Protein AF-A0A2V9CFQ1-F1 (afdb_monomer_lite)

Foldseek 3Di:
DPQDQDDPDPPDPDSLVVLLVVLQVLLVVVVVCVVVVNPDDDDDDVSLVVCCVPPNCPDPVNVSVVVSNVSNPD

Sequence (74 aa):
MALFLDIHTPKYKDKREVIWDMAEAMNKELMALRYAGCRCIQIEEPTFHFMANTYGKDHPEVKFMVDAFNREVQ

Radius of gyration: 13.73 Å; chains: 1; bounding box: 34×30×31 Å

Structure (mmCIF, N/CA/C/O backbone):
data_AF-A0A2V9CFQ1-F1
#
_entry.id   AF-A0A2V9CFQ1-F1
#
loop_
_atom_site.group_PDB
_atom_site.id
_atom_site.type_symbol
_atom_site.label_atom_id
_atom_site.label_alt_id
_atom_site.label_comp_id
_atom_site.label_asym_id
_atom_site.label_entity_id
_atom_site.label_seq_id
_atom_site.pdbx_PDB_ins_code
_atom_site.Cartn_x
_atom_site.Cartn_y
_atom_site.Cartn_z
_atom_site.occupancy
_atom_site.B_iso_or_equiv
_atom_site.auth_seq_id
_atom_site.auth_comp_id
_atom_site.auth_asym_id
_atom_site.auth_atom_id
_atom_site.pdbx_PDB_model_num
ATOM 1 N N . MET A 1 1 ? 20.624 -3.621 -7.089 1.00 39.00 1 MET A N 1
ATOM 2 C CA . MET A 1 1 ? 20.212 -3.262 -5.718 1.00 39.00 1 MET A CA 1
ATOM 3 C C . MET A 1 1 ? 18.881 -3.956 -5.473 1.00 39.00 1 MET A C 1
ATOM 5 O O . MET A 1 1 ? 17.899 -3.546 -6.077 1.00 39.00 1 MET A O 1
ATOM 9 N N . ALA A 1 2 ? 18.864 -5.062 -4.728 1.00 42.97 2 ALA A N 1
ATOM 10 C CA . ALA A 1 2 ? 17.615 -5.721 -4.352 1.00 42.97 2 ALA A CA 1
ATOM 11 C C . ALA A 1 2 ? 16.964 -4.873 -3.251 1.00 42.97 2 ALA A C 1
ATOM 13 O O . ALA A 1 2 ? 17.358 -4.944 -2.090 1.00 42.97 2 ALA A O 1
ATOM 14 N N . LEU A 1 3 ? 16.057 -3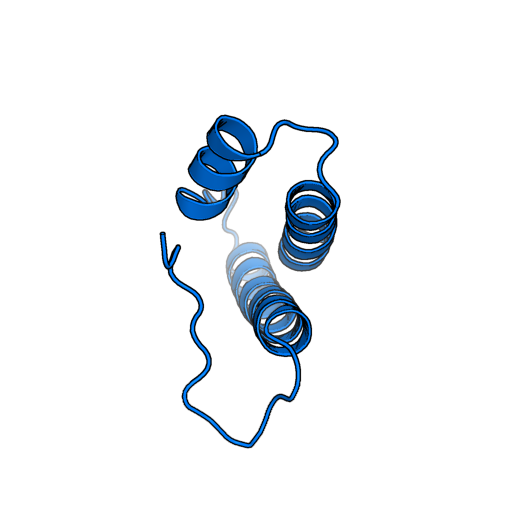.972 -3.630 1.00 55.59 3 LEU A N 1
ATOM 15 C CA . LEU A 1 3 ? 15.250 -3.237 -2.661 1.00 55.59 3 LEU A CA 1
ATOM 16 C C . LEU A 1 3 ? 14.070 -4.131 -2.247 1.00 55.59 3 LEU A C 1
AT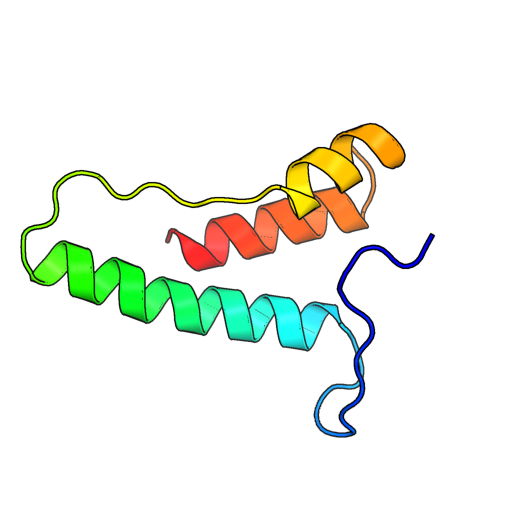OM 18 O O . LEU A 1 3 ? 13.063 -4.209 -2.940 1.00 55.59 3 LEU A O 1
ATOM 22 N N . PHE A 1 4 ? 14.263 -4.822 -1.122 1.00 58.38 4 PHE A N 1
ATOM 23 C CA . PHE A 1 4 ? 13.265 -5.310 -0.157 1.00 58.38 4 PHE A CA 1
ATOM 24 C C . PHE A 1 4 ? 12.127 -6.257 -0.587 1.00 58.38 4 PHE A C 1
ATOM 26 O O . PHE A 1 4 ? 11.361 -6.652 0.286 1.00 58.38 4 PHE A O 1
ATOM 33 N N . LEU A 1 5 ? 11.992 -6.671 -1.850 1.00 63.72 5 LEU A N 1
ATOM 34 C CA . LEU A 1 5 ? 10.816 -7.446 -2.295 1.00 63.72 5 LEU A CA 1
ATOM 35 C C . LEU A 1 5 ? 11.157 -8.596 -3.257 1.00 63.72 5 LEU A C 1
ATOM 37 O O . LEU A 1 5 ? 10.471 -8.799 -4.261 1.00 63.72 5 LEU A O 1
ATOM 41 N N . ASP A 1 6 ? 12.210 -9.358 -2.961 1.00 73.88 6 ASP A N 1
ATOM 42 C CA . ASP A 1 6 ? 12.406 -10.649 -3.624 1.00 73.88 6 ASP A CA 1
ATOM 43 C C . ASP A 1 6 ? 11.362 -11.649 -3.112 1.00 73.88 6 ASP A C 1
ATOM 45 O O . ASP A 1 6 ? 11.180 -11.850 -1.909 1.00 73.88 6 ASP A O 1
ATOM 49 N N . ILE A 1 7 ? 10.643 -12.274 -4.043 1.00 80.62 7 ILE A N 1
ATOM 50 C CA . ILE A 1 7 ? 9.617 -13.261 -3.719 1.00 80.62 7 ILE A CA 1
ATOM 51 C C . ILE A 1 7 ? 10.256 -14.645 -3.675 1.00 80.62 7 ILE A C 1
ATOM 53 O O . ILE A 1 7 ? 10.707 -15.172 -4.690 1.00 80.62 7 ILE A O 1
ATOM 57 N N . HIS A 1 8 ? 10.214 -15.279 -2.506 1.00 85.44 8 HIS A N 1
ATOM 58 C CA . HIS A 1 8 ? 10.670 -16.658 -2.305 1.00 85.44 8 HIS A CA 1
ATOM 59 C C . HIS A 1 8 ? 9.500 -17.620 -2.064 1.00 85.44 8 HIS A C 1
ATOM 61 O O . HIS A 1 8 ? 9.567 -18.521 -1.231 1.00 85.44 8 HIS A O 1
ATOM 67 N N . THR A 1 9 ? 8.396 -17.415 -2.782 1.00 85.88 9 THR A N 1
ATOM 68 C CA . THR A 1 9 ? 7.212 -18.279 -2.740 1.00 85.88 9 THR A CA 1
ATOM 69 C C . THR A 1 9 ? 6.687 -18.541 -4.151 1.00 85.88 9 THR A C 1
ATOM 71 O O . THR A 1 9 ? 6.674 -17.623 -4.966 1.00 85.88 9 THR A O 1
ATOM 74 N N . PRO A 1 10 ? 6.213 -19.764 -4.458 1.00 91.56 10 PRO A N 1
ATOM 75 C CA . PRO A 1 10 ? 5.610 -20.070 -5.755 1.00 91.56 10 PRO A CA 1
ATOM 76 C C . PRO A 1 10 ? 4.182 -19.519 -5.906 1.00 91.56 10 PRO A C 1
ATOM 78 O O . PRO A 1 10 ? 3.595 -19.647 -6.978 1.00 91.56 10 PRO A O 1
ATOM 81 N N . LYS A 1 11 ? 3.589 -18.960 -4.840 1.00 93.56 11 LYS A N 1
ATOM 82 C CA . LYS A 1 11 ? 2.192 -18.496 -4.836 1.00 93.56 11 LYS A CA 1
ATOM 83 C C . LYS A 1 11 ? 1.956 -17.306 -5.771 1.00 93.56 11 LYS A C 1
ATOM 85 O O . LYS A 1 11 ? 0.873 -17.198 -6.337 1.00 93.56 11 LYS A O 1
ATOM 90 N N . TYR A 1 12 ? 2.954 -16.442 -5.916 1.00 91.25 12 TYR A N 1
ATOM 91 C CA . TYR A 1 12 ? 2.861 -15.210 -6.689 1.00 91.25 12 TYR A CA 1
ATOM 92 C C . TYR A 1 12 ? 3.865 -15.243 -7.829 1.00 91.25 12 TYR A C 1
ATOM 94 O O . TYR A 1 12 ? 5.004 -15.677 -7.650 1.00 91.25 12 TYR A O 1
ATOM 102 N N . LYS A 1 13 ? 3.429 -14.806 -9.008 1.00 89.19 13 LYS A N 1
ATOM 103 C CA . LYS A 1 13 ? 4.269 -14.754 -10.210 1.00 89.19 13 LYS A CA 1
ATOM 104 C C . LYS A 1 13 ? 4.947 -13.400 -10.357 1.00 89.19 13 LYS A C 1
ATOM 106 O O . LYS A 1 13 ? 6.008 -13.316 -10.969 1.00 89.19 13 LYS A O 1
ATOM 111 N N . ASP A 1 14 ? 4.334 -12.363 -9.793 1.00 89.50 14 ASP A N 1
ATOM 112 C CA . ASP A 1 14 ? 4.819 -10.989 -9.820 1.00 89.50 14 ASP A CA 1
ATOM 113 C C . ASP A 1 14 ? 4.801 -10.399 -8.401 1.00 89.50 14 ASP A C 1
ATOM 115 O O . ASP A 1 14 ? 3.871 -10.609 -7.622 1.00 89.50 14 ASP A O 1
ATOM 119 N N . LYS A 1 15 ? 5.828 -9.614 -8.065 1.00 88.94 15 LYS A N 1
ATOM 120 C CA . LYS A 1 15 ? 5.928 -8.878 -6.793 1.00 88.94 15 LYS A CA 1
ATOM 121 C C . LYS A 1 15 ? 4.775 -7.910 -6.603 1.00 88.94 15 LYS A C 1
ATOM 123 O O . LYS A 1 15 ? 4.353 -7.690 -5.475 1.00 88.94 15 LYS A O 1
ATOM 128 N N . ARG A 1 16 ? 4.225 -7.386 -7.696 1.00 91.62 16 ARG A N 1
ATOM 129 C CA . ARG A 1 16 ? 3.058 -6.510 -7.678 1.00 91.62 16 ARG A CA 1
ATOM 130 C C . ARG A 1 16 ? 1.830 -7.209 -7.108 1.00 91.62 16 ARG A C 1
ATOM 132 O O . ARG A 1 16 ? 1.078 -6.567 -6.391 1.00 91.62 16 ARG A O 1
ATOM 139 N N . GLU A 1 17 ? 1.659 -8.509 -7.352 1.00 93.56 17 GLU A N 1
ATOM 140 C CA . GLU A 1 17 ? 0.550 -9.281 -6.774 1.00 93.56 17 GLU A CA 1
ATOM 141 C C . GLU A 1 17 ? 0.679 -9.360 -5.246 1.00 93.56 17 GLU A C 1
ATOM 143 O O . GLU A 1 17 ? -0.289 -9.122 -4.531 1.00 93.56 17 GLU A O 1
ATOM 148 N N . VAL A 1 18 ? 1.891 -9.618 -4.737 1.00 92.44 18 VAL A N 1
ATOM 149 C CA . VAL A 1 18 ? 2.158 -9.651 -3.288 1.00 92.44 18 VAL A CA 1
ATOM 150 C C . VAL A 1 18 ? 1.927 -8.285 -2.656 1.00 92.44 18 VAL A C 1
ATOM 152 O O . VAL A 1 18 ? 1.257 -8.193 -1.633 1.00 92.44 18 VAL A O 1
ATOM 155 N N . ILE A 1 19 ? 2.479 -7.228 -3.258 1.00 92.62 19 ILE A N 1
ATOM 156 C CA . ILE A 1 19 ? 2.343 -5.855 -2.756 1.00 92.62 19 ILE A CA 1
ATOM 157 C C . ILE A 1 19 ? 0.865 -5.454 -2.719 1.00 92.62 19 ILE A C 1
ATOM 159 O O . ILE A 1 19 ? 0.416 -4.854 -1.746 1.00 92.62 19 ILE A O 1
ATOM 163 N N . TRP A 1 20 ? 0.099 -5.822 -3.747 1.00 95.50 20 TRP A N 1
ATOM 164 C CA . TRP A 1 20 ? -1.330 -5.542 -3.798 1.00 95.50 20 TRP A CA 1
ATOM 165 C C . TRP A 1 20 ? -2.094 -6.262 -2.683 1.00 95.50 20 TRP A C 1
ATOM 167 O O . TRP A 1 20 ? -2.818 -5.617 -1.930 1.00 95.50 20 TRP A O 1
ATOM 177 N N . ASP A 1 21 ? -1.880 -7.569 -2.514 1.00 96.06 21 ASP A N 1
ATOM 178 C CA . ASP A 1 21 ? -2.502 -8.346 -1.434 1.00 96.06 21 ASP A CA 1
ATOM 179 C C . ASP A 1 21 ? -2.116 -7.814 -0.042 1.00 96.06 21 ASP A C 1
ATOM 181 O O . ASP A 1 21 ? -2.944 -7.807 0.873 1.00 96.06 21 ASP A O 1
ATOM 185 N N . MET A 1 22 ? -0.873 -7.345 0.132 1.00 94.00 22 MET A N 1
ATOM 186 C CA . MET A 1 22 ? -0.428 -6.690 1.365 1.00 94.00 22 MET A CA 1
ATOM 187 C C . MET A 1 22 ? -1.185 -5.384 1.612 1.00 94.00 22 MET A C 1
ATOM 189 O O . MET A 1 22 ? -1.673 -5.188 2.723 1.00 94.00 22 MET A O 1
ATOM 193 N N . ALA A 1 23 ? -1.358 -4.541 0.591 1.00 96.69 23 ALA A N 1
ATOM 194 C CA . ALA A 1 23 ? -2.162 -3.325 0.697 1.00 96.69 23 ALA A CA 1
ATOM 195 C C . ALA A 1 23 ? -3.617 -3.641 1.093 1.00 96.69 23 ALA A C 1
ATOM 197 O O . ALA A 1 23 ? -4.180 -2.991 1.974 1.00 96.69 23 ALA A O 1
ATOM 198 N N . GLU A 1 24 ? -4.228 -4.687 0.522 1.00 98.12 24 GLU A N 1
ATOM 199 C CA . GLU A 1 24 ? -5.581 -5.110 0.915 1.00 98.12 24 GLU A CA 1
ATOM 200 C C . GLU A 1 24 ? -5.656 -5.632 2.356 1.00 98.12 24 GLU A C 1
ATOM 202 O O . GLU A 1 24 ? -6.673 -5.450 3.034 1.00 98.12 24 GLU A O 1
ATOM 207 N N . ALA A 1 25 ? -4.610 -6.311 2.828 1.00 97.94 25 ALA A N 1
ATOM 208 C CA . ALA A 1 25 ? -4.528 -6.793 4.201 1.00 97.94 25 ALA A CA 1
ATOM 209 C C . ALA A 1 25 ? -4.361 -5.633 5.193 1.00 97.94 25 ALA A C 1
ATOM 211 O O . ALA A 1 25 ? -5.087 -5.581 6.187 1.00 97.94 25 ALA A O 1
ATOM 212 N N . MET A 1 26 ? -3.473 -4.684 4.891 1.00 97.81 26 MET A N 1
ATOM 213 C CA . MET A 1 26 ? -3.255 -3.481 5.694 1.00 97.81 26 MET A CA 1
ATOM 214 C C . MET A 1 26 ? -4.526 -2.639 5.779 1.00 97.81 26 MET A C 1
ATOM 216 O O . MET A 1 26 ? -4.932 -2.262 6.874 1.00 97.81 26 MET A O 1
ATOM 220 N N . ASN A 1 27 ? -5.238 -2.448 4.666 1.00 98.44 27 ASN A N 1
ATOM 221 C CA . ASN A 1 27 ? -6.509 -1.725 4.649 1.00 98.44 27 ASN A CA 1
ATOM 222 C C . ASN A 1 27 ? -7.524 -2.261 5.671 1.00 98.44 27 ASN A C 1
ATOM 224 O O . ASN A 1 27 ? -8.159 -1.489 6.391 1.00 98.44 27 ASN A O 1
ATO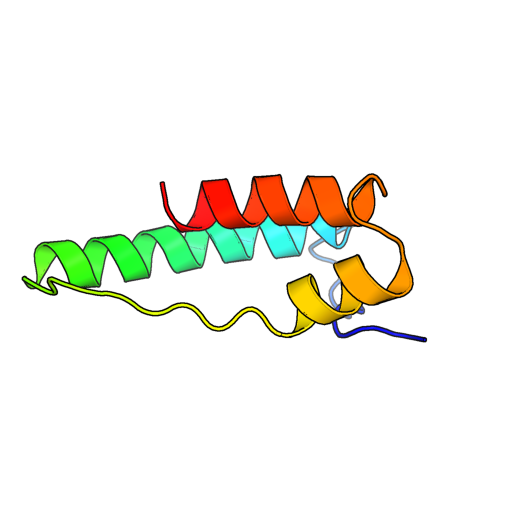M 228 N N . LYS A 1 28 ? -7.650 -3.589 5.784 1.00 98.56 28 LYS A N 1
ATOM 229 C CA . LYS A 1 28 ? -8.559 -4.216 6.758 1.00 98.56 28 LYS A CA 1
ATOM 230 C C . LYS A 1 28 ? -8.176 -3.867 8.194 1.00 98.56 28 LYS A C 1
ATOM 232 O O . LYS A 1 28 ? -9.061 -3.572 8.996 1.00 98.56 28 LYS A O 1
ATOM 237 N N . GLU A 1 29 ? -6.882 -3.862 8.500 1.00 98.25 29 GLU A N 1
ATOM 238 C CA . GLU A 1 29 ? -6.373 -3.495 9.823 1.00 98.25 29 GLU A CA 1
ATOM 239 C C . GLU A 1 29 ? -6.578 -2.001 10.111 1.00 98.25 29 GLU A C 1
ATOM 241 O O . GLU A 1 29 ? -7.084 -1.625 11.169 1.00 98.25 29 GLU A O 1
ATOM 246 N N . LEU A 1 30 ? -6.286 -1.134 9.139 1.00 98.19 30 LEU A N 1
ATOM 247 C CA . LEU A 1 30 ? -6.501 0.311 9.250 1.00 98.19 30 LEU A CA 1
ATOM 248 C C . LEU A 1 30 ? -7.982 0.644 9.488 1.00 98.19 30 LEU A C 1
ATOM 250 O O . LEU A 1 30 ? -8.311 1.480 10.336 1.00 98.19 30 LEU A O 1
ATOM 254 N N . MET A 1 31 ? -8.893 -0.051 8.802 1.00 98.31 31 MET A N 1
ATOM 255 C CA . MET A 1 31 ? -10.330 0.085 9.040 1.00 98.31 31 MET A CA 1
ATOM 256 C C . MET A 1 31 ? -10.732 -0.430 10.420 1.00 98.31 31 MET A C 1
ATOM 258 O O . MET A 1 31 ? -11.528 0.225 11.092 1.00 98.31 31 MET A O 1
ATOM 262 N N . ALA A 1 32 ? -10.162 -1.541 10.892 1.00 98.50 32 ALA A N 1
ATOM 263 C CA . ALA A 1 32 ? -10.407 -2.030 12.247 1.00 98.50 32 ALA A CA 1
ATOM 264 C C . ALA A 1 32 ? -9.985 -0.999 13.312 1.00 98.50 32 ALA A C 1
ATOM 266 O O . ALA A 1 32 ? -10.767 -0.701 14.218 1.00 98.50 32 ALA A O 1
ATOM 267 N N . LEU A 1 33 ? -8.814 -0.369 13.159 1.00 98.38 33 LEU A N 1
ATOM 268 C CA . L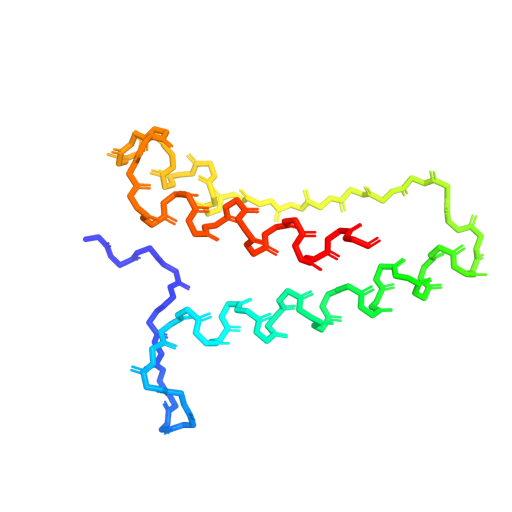EU A 1 33 ? -8.356 0.717 14.035 1.00 98.38 33 LEU A CA 1
ATOM 269 C C . LEU A 1 33 ? -9.302 1.920 14.001 1.00 98.38 33 LEU A C 1
ATOM 271 O O . LEU A 1 33 ? -9.657 2.469 15.048 1.00 98.38 33 LEU A O 1
ATOM 275 N N . ARG A 1 34 ? -9.752 2.319 12.806 1.00 98.00 34 ARG A N 1
ATOM 276 C CA . ARG A 1 34 ? -10.747 3.385 12.641 1.00 98.00 34 ARG A CA 1
ATOM 277 C C . ARG A 1 34 ? -12.050 3.046 13.368 1.00 98.00 34 ARG A C 1
ATOM 279 O O . ARG A 1 34 ? -12.569 3.890 14.098 1.00 98.00 34 ARG A O 1
ATOM 286 N N . TYR A 1 35 ? -12.570 1.827 13.208 1.00 98.38 35 TYR A N 1
ATOM 287 C CA . TYR A 1 35 ? -13.793 1.377 13.883 1.00 98.38 35 TYR A CA 1
ATOM 288 C C . TYR A 1 35 ? -13.635 1.284 15.405 1.00 98.38 35 TYR A C 1
ATOM 290 O O . TYR A 1 35 ? -14.602 1.514 16.127 1.00 98.38 35 TYR A O 1
ATOM 298 N N . ALA A 1 36 ? -12.422 1.035 15.902 1.00 98.50 36 ALA A N 1
ATOM 299 C CA . ALA A 1 36 ? -12.094 1.091 17.327 1.00 98.50 36 ALA A CA 1
ATOM 300 C C . ALA A 1 36 ? -11.990 2.528 17.887 1.00 98.50 36 ALA A C 1
ATOM 302 O O . ALA A 1 36 ? -11.762 2.709 19.083 1.00 98.50 36 ALA A O 1
ATOM 303 N N . GLY A 1 37 ? -12.166 3.557 17.050 1.00 98.44 37 GLY A N 1
ATOM 304 C CA . GLY A 1 37 ? -12.138 4.965 17.454 1.00 98.44 37 GLY A CA 1
ATOM 305 C C . GLY A 1 37 ? -10.778 5.649 17.295 1.00 98.44 37 GLY A C 1
ATOM 306 O O . GLY A 1 37 ? -10.593 6.758 17.806 1.00 98.44 37 GLY A O 1
ATOM 307 N N . CYS A 1 38 ? -9.823 5.035 16.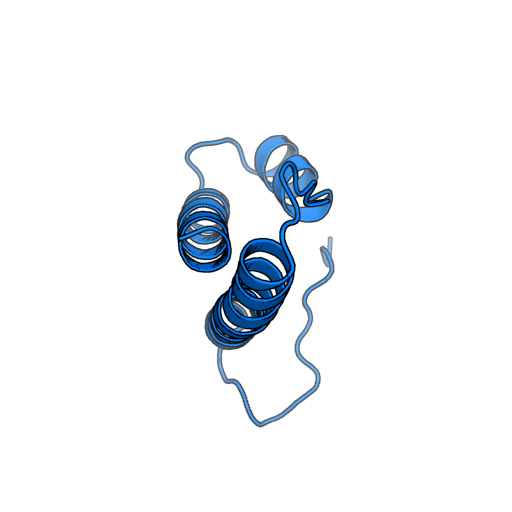587 1.00 98.44 38 CYS A N 1
ATOM 308 C CA . CYS A 1 38 ? -8.557 5.688 16.269 1.00 98.44 38 CYS A CA 1
ATOM 309 C C . CYS A 1 38 ? -8.789 6.905 15.356 1.00 98.44 38 CYS A C 1
ATOM 311 O O . CYS A 1 38 ? -9.446 6.805 14.320 1.00 98.44 38 CYS A O 1
ATOM 313 N N . ARG A 1 39 ? -8.252 8.071 15.743 1.00 97.50 39 ARG A N 1
ATOM 314 C CA . ARG A 1 39 ? -8.457 9.348 15.025 1.00 97.50 39 ARG A CA 1
ATOM 315 C C . ARG A 1 39 ? -7.326 9.720 14.069 1.00 97.50 39 ARG A C 1
ATOM 317 O O . ARG A 1 39 ? -7.515 10.590 13.229 1.00 97.50 39 ARG A O 1
ATOM 324 N N . CYS A 1 40 ? -6.154 9.119 14.237 1.00 97.69 40 CYS A N 1
ATOM 325 C CA . CYS A 1 40 ? -4.969 9.390 13.435 1.00 97.69 40 CYS A CA 1
ATOM 326 C C . CYS A 1 40 ? -4.183 8.091 13.313 1.00 97.69 40 CYS A C 1
ATOM 328 O O . CYS A 1 40 ? -3.890 7.465 14.330 1.00 97.69 40 CYS A O 1
ATOM 330 N N . ILE A 1 41 ? -3.864 7.697 12.085 1.00 97.56 41 ILE A N 1
ATOM 331 C CA . ILE A 1 41 ? -3.067 6.509 11.809 1.00 97.56 41 ILE A CA 1
ATOM 332 C C . ILE A 1 41 ? -1.868 6.948 10.973 1.00 97.56 41 ILE A C 1
ATOM 334 O O . ILE A 1 41 ? -2.032 7.627 9.961 1.00 97.56 41 ILE A O 1
ATOM 338 N N . GLN A 1 42 ? -0.672 6.597 11.436 1.00 95.88 42 GLN A N 1
ATOM 339 C CA . GLN A 1 42 ? 0.587 6.835 10.739 1.00 95.88 42 GLN A CA 1
ATOM 340 C C . GLN A 1 42 ? 1.016 5.542 10.049 1.00 95.88 42 GLN A C 1
ATOM 342 O O . GLN A 1 42 ? 0.940 4.473 10.652 1.00 95.88 42 GLN A O 1
ATOM 347 N N . ILE A 1 43 ? 1.468 5.659 8.803 1.00 93.94 43 ILE A N 1
ATOM 348 C CA . ILE A 1 43 ? 1.949 4.545 7.986 1.00 93.94 43 ILE A CA 1
ATOM 349 C C . ILE A 1 43 ? 3.407 4.834 7.630 1.00 93.94 43 ILE A C 1
ATOM 351 O O . ILE A 1 43 ? 3.737 5.943 7.208 1.00 93.94 43 ILE A O 1
ATOM 355 N N . GLU A 1 44 ? 4.277 3.850 7.840 1.00 91.38 44 GLU A N 1
ATOM 356 C CA . GLU A 1 44 ? 5.708 3.947 7.556 1.00 91.38 44 GLU A CA 1
ATOM 357 C C . GLU A 1 44 ? 6.023 3.318 6.197 1.00 91.38 44 GLU A C 1
ATOM 359 O O . GLU A 1 44 ? 5.957 2.102 6.053 1.00 91.38 44 GLU A O 1
ATOM 364 N N . GLU A 1 45 ? 6.437 4.133 5.222 1.00 89.25 45 GLU A N 1
ATOM 365 C CA . GLU A 1 45 ? 6.734 3.681 3.851 1.00 89.25 45 GLU A CA 1
ATOM 366 C C . GLU A 1 45 ? 8.162 4.033 3.385 1.00 89.25 45 GLU A C 1
ATOM 368 O O . GLU A 1 45 ? 8.365 4.773 2.413 1.00 89.25 45 GLU A O 1
ATOM 373 N N . PRO A 1 46 ? 9.215 3.528 4.056 1.00 90.38 46 PRO A N 1
ATOM 374 C CA . PRO A 1 46 ? 10.595 3.860 3.702 1.00 90.38 46 PRO A CA 1
ATOM 375 C C . PRO A 1 46 ? 10.977 3.372 2.297 1.00 90.38 46 PRO A C 1
ATOM 377 O O . PRO A 1 46 ? 11.678 4.075 1.566 1.00 90.38 46 PRO A O 1
ATOM 380 N N . THR A 1 47 ? 10.487 2.202 1.877 1.00 87.44 47 THR A N 1
ATOM 381 C CA . THR A 1 47 ? 10.775 1.640 0.549 1.00 87.44 47 THR A CA 1
ATOM 382 C C . THR A 1 47 ? 10.263 2.544 -0.564 1.00 87.44 47 THR A C 1
ATOM 384 O O . THR A 1 47 ? 10.982 2.785 -1.536 1.00 87.44 47 THR A O 1
ATOM 387 N N . PHE A 1 48 ? 9.065 3.105 -0.407 1.00 87.50 48 PHE A N 1
ATOM 388 C CA . PHE A 1 48 ? 8.486 4.004 -1.394 1.00 87.50 48 PHE A CA 1
ATOM 389 C C . PHE A 1 48 ? 9.336 5.275 -1.559 1.00 87.50 48 PHE A C 1
ATOM 391 O O . PHE A 1 48 ? 9.690 5.644 -2.684 1.00 87.50 48 PHE A O 1
ATOM 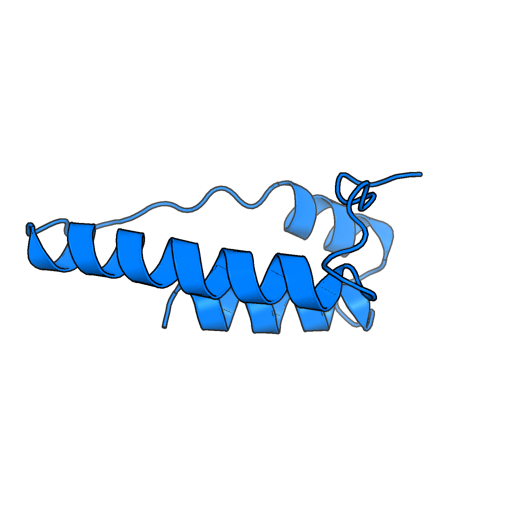398 N N . HIS A 1 49 ? 9.780 5.878 -0.449 1.00 87.81 49 HIS A N 1
ATOM 399 C CA . HIS A 1 49 ? 10.697 7.021 -0.477 1.00 87.81 49 HIS A CA 1
ATOM 400 C C . HIS A 1 49 ? 12.023 6.691 -1.179 1.00 87.81 49 HIS A C 1
ATOM 402 O O . HIS A 1 49 ? 12.488 7.458 -2.028 1.00 87.81 49 HIS A O 1
ATOM 408 N N . PHE A 1 50 ? 12.620 5.529 -0.888 1.00 90.50 50 PHE A N 1
ATOM 409 C CA . PHE A 1 50 ? 13.859 5.105 -1.544 1.00 90.50 50 PHE A CA 1
ATOM 410 C C . PHE A 1 50 ? 13.677 4.864 -3.044 1.00 90.50 50 PHE A C 1
ATOM 412 O O . PHE A 1 50 ? 14.538 5.254 -3.838 1.00 90.50 50 PHE A O 1
ATOM 419 N N . MET A 1 51 ? 12.559 4.260 -3.450 1.00 89.50 51 MET A N 1
ATOM 420 C CA . MET A 1 51 ? 12.250 4.013 -4.858 1.00 89.50 51 MET A CA 1
ATOM 421 C C . MET A 1 51 ? 12.039 5.316 -5.628 1.00 89.50 51 MET A C 1
ATOM 423 O O . MET A 1 51 ? 12.589 5.465 -6.718 1.00 89.50 51 MET A O 1
ATOM 427 N N . ALA A 1 52 ? 11.314 6.281 -5.058 1.00 92.00 52 ALA A N 1
ATOM 428 C CA . ALA A 1 52 ? 11.114 7.590 -5.674 1.00 92.00 52 ALA A CA 1
ATOM 429 C C . ALA A 1 52 ? 12.437 8.354 -5.845 1.00 92.00 52 ALA A C 1
ATOM 431 O O . ALA A 1 52 ? 12.672 8.935 -6.903 1.00 92.00 52 ALA A O 1
ATOM 432 N N . ASN A 1 53 ? 13.325 8.303 -4.846 1.00 92.81 53 ASN A N 1
ATOM 433 C CA . ASN A 1 53 ? 14.645 8.932 -4.922 1.00 92.81 53 ASN A CA 1
ATOM 434 C C . ASN A 1 53 ? 15.582 8.236 -5.928 1.00 92.81 53 ASN A C 1
ATOM 436 O O . ASN A 1 53 ? 16.390 8.893 -6.574 1.00 92.81 53 ASN A O 1
ATOM 440 N N . THR A 1 54 ? 15.475 6.912 -6.071 1.00 91.50 54 THR A N 1
ATOM 441 C CA . THR A 1 54 ? 16.352 6.121 -6.953 1.00 91.50 54 THR A CA 1
ATOM 442 C C . THR A 1 54 ? 15.905 6.165 -8.413 1.00 91.50 54 THR A C 1
ATOM 444 O O . THR A 1 54 ? 16.734 6.315 -9.307 1.00 91.50 54 THR A O 1
ATOM 447 N N . TYR A 1 55 ? 14.605 6.009 -8.669 1.00 92.06 55 TYR A N 1
ATOM 448 C CA . TYR A 1 55 ? 14.055 5.867 -10.021 1.00 92.06 55 TYR A CA 1
ATOM 449 C C . TYR A 1 55 ? 13.390 7.141 -10.558 1.00 92.06 55 TYR A C 1
ATOM 451 O O . TYR A 1 55 ? 13.191 7.265 -11.766 1.00 92.06 55 TYR A O 1
ATOM 459 N N . GLY A 1 56 ? 13.050 8.088 -9.682 1.00 93.44 56 GLY A N 1
ATOM 460 C CA . GLY A 1 56 ? 12.293 9.289 -10.016 1.00 93.44 56 GLY A CA 1
ATOM 461 C C . GLY A 1 56 ? 10.776 9.089 -9.933 1.00 93.44 56 GLY A C 1
ATOM 462 O O . GLY A 1 56 ? 10.248 7.999 -10.159 1.00 93.44 56 GLY A O 1
ATOM 463 N N . LYS A 1 57 ? 10.056 10.180 -9.636 1.00 91.31 57 LYS A N 1
ATOM 464 C CA . LYS A 1 57 ? 8.602 10.178 -9.373 1.00 91.31 57 LYS A CA 1
ATOM 465 C C . LYS A 1 57 ? 7.740 9.604 -10.506 1.00 91.31 57 LYS A C 1
ATOM 467 O O . LYS A 1 57 ? 6.650 9.108 -10.255 1.00 91.31 57 LYS A O 1
ATOM 472 N N . ASP A 1 58 ? 8.206 9.696 -11.752 1.00 94.38 58 ASP A N 1
ATOM 473 C CA . ASP A 1 58 ? 7.429 9.291 -12.928 1.00 94.38 58 ASP A CA 1
ATOM 474 C C . ASP A 1 58 ? 7.680 7.836 -13.348 1.00 94.38 58 ASP A C 1
ATOM 476 O O . ASP A 1 58 ? 7.037 7.352 -14.284 1.00 94.38 58 ASP A O 1
ATOM 480 N N . HIS A 1 59 ? 8.587 7.132 -12.663 1.00 95.81 59 HIS A N 1
ATOM 481 C CA . HIS A 1 59 ? 8.935 5.758 -12.991 1.00 95.81 59 HIS A CA 1
ATOM 482 C C . HIS A 1 59 ? 7.738 4.807 -12.778 1.00 95.81 59 HIS A C 1
ATOM 484 O O . HIS A 1 59 ? 7.051 4.921 -11.759 1.00 95.81 59 HIS A O 1
ATOM 490 N N . PRO A 1 60 ? 7.490 3.829 -13.675 1.00 94.38 60 PRO A N 1
ATOM 491 C CA . PRO A 1 60 ? 6.325 2.942 -13.585 1.00 94.38 60 PRO A CA 1
ATOM 492 C C . PRO A 1 60 ? 6.199 2.193 -12.254 1.00 94.38 60 PRO A C 1
ATOM 494 O O . PRO A 1 60 ? 5.103 2.067 -11.723 1.00 94.38 60 PRO A O 1
ATOM 497 N N . GLU A 1 61 ? 7.317 1.736 -11.688 1.00 90.81 61 GLU A N 1
ATOM 498 C CA . GLU A 1 61 ? 7.324 1.073 -10.375 1.00 90.81 61 GLU A CA 1
ATOM 499 C C . GLU A 1 61 ? 6.914 2.020 -9.242 1.00 90.81 61 GLU A C 1
ATOM 501 O O . GLU A 1 61 ? 6.213 1.612 -8.328 1.00 90.81 61 GLU A O 1
ATOM 506 N N . VAL A 1 62 ? 7.315 3.292 -9.309 1.00 93.69 62 VAL A N 1
ATOM 507 C CA . VAL A 1 62 ? 6.959 4.298 -8.296 1.00 93.69 62 VAL A CA 1
ATOM 508 C C . VAL A 1 62 ? 5.473 4.631 -8.403 1.00 93.69 62 VAL A C 1
ATOM 510 O O . VAL A 1 62 ? 4.797 4.705 -7.385 1.00 93.69 62 VAL A O 1
ATOM 513 N N . LYS A 1 63 ? 4.937 4.744 -9.625 1.00 95.88 63 LYS A N 1
ATOM 514 C CA . LYS A 1 63 ? 3.493 4.911 -9.851 1.00 95.88 63 LYS A CA 1
ATOM 515 C C . LYS A 1 63 ? 2.686 3.723 -9.330 1.00 95.88 63 LYS A C 1
ATOM 517 O O . LYS A 1 63 ? 1.688 3.933 -8.659 1.00 95.88 63 LYS A O 1
ATOM 522 N N . PHE A 1 64 ? 3.157 2.498 -9.553 1.00 94.69 64 PHE A N 1
ATOM 523 C CA . PHE A 1 64 ? 2.517 1.315 -8.980 1.00 94.69 64 PHE A CA 1
ATOM 524 C C . PHE A 1 64 ? 2.497 1.351 -7.440 1.00 94.69 64 PHE A C 1
ATOM 526 O O . PHE A 1 64 ? 1.482 1.017 -6.839 1.00 94.69 64 PHE A O 1
ATOM 533 N N . MET A 1 65 ? 3.577 1.802 -6.791 1.00 94.06 65 MET A N 1
ATOM 534 C CA . MET A 1 65 ? 3.587 1.976 -5.331 1.00 94.06 65 MET A CA 1
ATOM 535 C C . MET A 1 65 ? 2.586 3.045 -4.860 1.00 94.06 65 MET A C 1
ATOM 537 O O . MET A 1 65 ? 1.971 2.857 -3.816 1.00 94.06 65 MET A O 1
ATOM 541 N N . VAL A 1 66 ? 2.360 4.121 -5.635 1.00 95.31 66 VAL A N 1
ATOM 542 C CA . VAL A 1 66 ? 1.267 5.083 -5.366 1.00 95.31 66 VAL A CA 1
ATOM 543 C C . VAL A 1 66 ? -0.084 4.365 -5.385 1.00 95.31 66 VAL A C 1
ATOM 545 O O . VAL A 1 66 ? -0.894 4.556 -4.481 1.00 95.31 66 VAL A O 1
ATOM 548 N N . ASP A 1 67 ? -0.332 3.541 -6.405 1.00 97.06 67 ASP A N 1
ATOM 549 C CA . ASP A 1 67 ? -1.600 2.822 -6.554 1.00 97.06 67 ASP A CA 1
ATOM 550 C C . ASP A 1 67 ? -1.823 1.828 -5.402 1.00 97.06 67 ASP A C 1
ATOM 552 O O . ASP A 1 67 ? -2.918 1.773 -4.840 1.00 97.06 67 ASP A O 1
ATOM 556 N N . ALA A 1 68 ? -0.779 1.096 -5.002 1.00 95.75 68 ALA A N 1
ATOM 557 C CA . ALA A 1 68 ? -0.824 0.186 -3.860 1.00 95.75 68 ALA A CA 1
ATOM 558 C C . ALA A 1 68 ? -1.074 0.929 -2.536 1.00 95.75 68 ALA A C 1
ATOM 560 O O . ALA A 1 68 ? -1.944 0.527 -1.769 1.00 95.75 68 ALA A O 1
ATOM 561 N N . PHE A 1 69 ? -0.393 2.054 -2.299 1.00 96.00 69 PHE A N 1
ATOM 562 C CA . PHE A 1 69 ? -0.626 2.875 -1.108 1.00 96.00 69 PHE A CA 1
ATOM 563 C C . PHE A 1 69 ? -2.061 3.416 -1.062 1.00 96.00 69 PHE A C 1
ATOM 565 O O . PHE A 1 69 ? -2.726 3.356 -0.032 1.00 96.00 69 PHE A O 1
ATOM 572 N N . ASN A 1 70 ? -2.588 3.892 -2.194 1.00 97.31 70 ASN A N 1
ATOM 573 C CA . ASN A 1 70 ? -3.978 4.344 -2.272 1.00 97.31 70 ASN A CA 1
ATOM 574 C C . ASN A 1 70 ? -4.963 3.211 -1.957 1.00 97.31 70 ASN A C 1
ATOM 576 O O . ASN A 1 70 ? -5.966 3.452 -1.290 1.00 97.31 70 ASN A O 1
ATOM 580 N N . ARG A 1 71 ? -4.677 1.979 -2.401 1.00 97.88 71 ARG A N 1
ATOM 581 C CA . ARG A 1 71 ? -5.476 0.790 -2.070 1.00 97.88 71 ARG A CA 1
ATOM 582 C C . ARG A 1 71 ? -5.432 0.455 -0.578 1.00 97.88 71 ARG A C 1
ATOM 584 O O . ARG A 1 71 ? -6.449 0.016 -0.041 1.00 97.88 71 ARG A O 1
ATOM 591 N N . GLU A 1 72 ? -4.282 0.649 0.064 1.00 97.50 72 GLU A N 1
ATOM 592 C CA . GLU A 1 72 ? -4.082 0.439 1.499 1.00 97.50 72 GLU A CA 1
ATOM 593 C C . GLU A 1 72 ? -4.902 1.417 2.345 1.00 97.50 72 GLU A C 1
ATOM 595 O O . GLU A 1 72 ? -5.552 1.002 3.302 1.00 97.50 72 GLU A O 1
ATOM 600 N N . VAL A 1 73 ? -4.932 2.703 1.990 1.00 96.38 73 VAL A N 1
ATOM 601 C CA . VAL A 1 73 ? -5.558 3.742 2.833 1.00 96.38 73 VAL A CA 1
ATOM 602 C C . VAL A 1 73 ? -7.025 4.049 2.513 1.00 96.38 73 VAL A C 1
ATOM 604 O O . VAL A 1 73 ? -7.632 4.856 3.219 1.00 96.38 73 VAL A O 1
ATOM 607 N N . GLN A 1 74 ? -7.580 3.443 1.459 1.00 92.50 74 GLN A N 1
ATOM 608 C CA . GLN A 1 74 ? -8.953 3.661 0.977 1.00 92.50 74 GLN A CA 1
ATOM 609 C C . GLN A 1 74 ? -10.026 3.302 2.012 1.00 92.50 74 GLN A C 1
ATOM 611 O O . GLN A 1 74 ? -10.879 4.165 2.321 1.00 92.50 74 GLN A O 1
#

Secondary structure (DSSP, 8-state):
---S-----TT-SSHHHHHHHHHHHHHHHHHHHHHTT--------HHHHHHHHHH-TTSHHHHHHHHHHHHHH-

pLDDT: mean 90.88, std 11.64, range [39.0, 98.56]